Protein AF-A0A401FQI9-F1 (afdb_monomer_lite)

Sequence (78 aa):
MSRSKACENFHKLLPVLHETLSRIGVLPHRNFKNVKKMKEIFKNIEQIIIDATERPHHRPKNNEKQSSMYSGKKKNMP

pLDDT: mean 84.89, std 11.72, range [51.91, 97.62]

Structure (mmCIF, N/CA/C/O backbone):
data_AF-A0A401FQI9-F1
#
_entry.id   AF-A0A401FQI9-F1
#
loop_
_atom_site.group_PDB
_atom_site.id
_atom_site.type_symbol
_atom_site.label_atom_id
_atom_site.label_alt_id
_atom_site.label_comp_id
_atom_site.label_asym_id
_atom_site.label_entity_id
_atom_site.label_seq_id
_atom_site.pdbx_PDB_ins_code
_atom_site.Cartn_x
_atom_site.Cartn_y
_atom_site.Cartn_z
_atom_site.occupancy
_atom_site.B_iso_or_equiv
_atom_site.auth_seq_id
_atom_site.auth_comp_id
_atom_site.auth_asym_id
_atom_site.auth_atom_id
_atom_site.pdbx_PDB_model_num
ATOM 1 N N . MET A 1 1 ? 22.184 12.914 -4.681 1.00 51.91 1 MET A N 1
ATOM 2 C CA . MET A 1 1 ? 22.494 12.003 -3.555 1.00 51.91 1 MET A CA 1
ATOM 3 C C . MET A 1 1 ? 22.360 10.571 -4.048 1.00 51.91 1 MET A C 1
ATOM 5 O O . MET A 1 1 ? 21.242 10.131 -4.286 1.00 51.91 1 MET A O 1
ATOM 9 N N . SER A 1 2 ? 23.476 9.880 -4.287 1.00 55.22 2 SER A N 1
ATOM 10 C CA . SER A 1 2 ? 23.440 8.468 -4.684 1.00 55.22 2 SER A CA 1
ATOM 11 C C . SER A 1 2 ? 23.036 7.631 -3.469 1.00 55.22 2 SER A C 1
ATOM 13 O O . SER A 1 2 ? 23.782 7.551 -2.495 1.00 55.22 2 SER A O 1
ATOM 15 N N . ARG A 1 3 ? 21.811 7.096 -3.478 1.00 74.00 3 ARG A N 1
A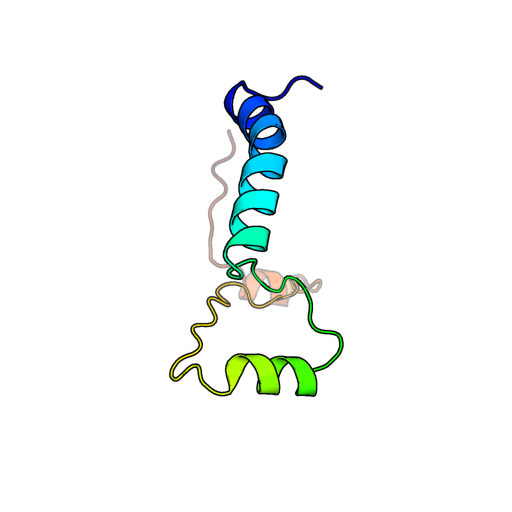TOM 16 C CA . ARG A 1 3 ? 21.362 6.094 -2.500 1.00 74.00 3 ARG A CA 1
ATOM 17 C C . ARG A 1 3 ? 21.912 4.717 -2.900 1.00 74.00 3 ARG A C 1
ATOM 19 O O . ARG A 1 3 ? 22.407 4.553 -4.009 1.00 74.00 3 ARG A O 1
ATOM 26 N N . SER A 1 4 ? 21.844 3.740 -1.989 1.00 92.06 4 SER A N 1
ATOM 27 C CA . SER A 1 4 ? 22.305 2.358 -2.214 1.00 92.06 4 SER A CA 1
ATOM 28 C C . SER A 1 4 ? 21.821 1.778 -3.552 1.00 92.06 4 SER A C 1
ATOM 30 O O . SER A 1 4 ? 20.791 2.198 -4.087 1.00 92.06 4 SER A O 1
ATOM 32 N N . LYS A 1 5 ? 22.512 0.752 -4.070 1.00 92.88 5 LYS A N 1
ATOM 33 C CA . LYS A 1 5 ? 22.155 0.127 -5.356 1.00 92.88 5 LYS A CA 1
ATOM 34 C C . LYS A 1 5 ? 20.699 -0.350 -5.413 1.00 92.88 5 LYS A C 1
ATOM 36 O O . LYS A 1 5 ? 20.049 -0.235 -6.447 1.00 92.88 5 LYS A O 1
ATOM 41 N N . ALA A 1 6 ? 20.163 -0.803 -4.280 1.00 93.38 6 ALA A N 1
ATOM 42 C CA . ALA A 1 6 ? 18.755 -1.159 -4.140 1.00 93.38 6 ALA A CA 1
ATOM 43 C C . ALA A 1 6 ? 17.810 0.019 -4.445 1.00 93.38 6 ALA A C 1
ATOM 45 O O . ALA A 1 6 ? 16.832 -0.149 -5.169 1.00 93.38 6 ALA A O 1
ATOM 46 N N . CYS A 1 7 ? 18.111 1.221 -3.944 1.00 94.06 7 CYS A N 1
ATOM 47 C CA . CYS A 1 7 ? 17.296 2.410 -4.193 1.00 94.06 7 CYS A CA 1
ATOM 48 C C . CYS A 1 7 ? 17.340 2.831 -5.668 1.00 94.06 7 CYS A C 1
ATOM 50 O O . CYS A 1 7 ? 16.311 3.187 -6.237 1.00 94.06 7 CYS A O 1
ATOM 52 N N . GLU A 1 8 ? 18.518 2.780 -6.292 1.00 93.88 8 GLU A N 1
ATOM 53 C CA . GLU A 1 8 ? 18.673 3.078 -7.719 1.00 93.88 8 GLU A CA 1
ATOM 54 C C . GLU A 1 8 ? 17.845 2.109 -8.577 1.00 93.88 8 GLU A C 1
ATOM 56 O O . GLU A 1 8 ? 17.061 2.539 -9.424 1.00 93.88 8 GLU A O 1
ATOM 61 N N . ASN A 1 9 ? 17.967 0.805 -8.313 1.00 94.56 9 ASN A N 1
ATOM 62 C CA . ASN A 1 9 ? 17.221 -0.229 -9.026 1.00 94.56 9 ASN A CA 1
ATOM 63 C C . ASN A 1 9 ? 15.708 -0.079 -8.827 1.00 94.56 9 ASN A C 1
ATOM 65 O O . ASN A 1 9 ? 14.957 -0.217 -9.789 1.00 94.56 9 ASN A O 1
ATOM 69 N N . PHE A 1 10 ? 15.257 0.265 -7.616 1.00 95.00 10 PHE A N 1
ATOM 70 C CA . PHE A 1 10 ? 13.846 0.539 -7.348 1.00 95.00 10 PHE A CA 1
ATOM 71 C C . PHE A 1 10 ? 13.309 1.650 -8.255 1.00 95.00 10 PHE A C 1
ATOM 73 O O . PHE A 1 10 ? 12.307 1.455 -8.938 1.00 95.00 10 PHE A O 1
ATOM 80 N N . HIS A 1 11 ? 13.994 2.794 -8.321 1.00 94.44 11 HIS A N 1
ATOM 81 C CA . HIS A 1 11 ? 13.553 3.906 -9.166 1.00 94.44 11 HIS A CA 1
ATOM 82 C C . HIS A 1 11 ? 13.599 3.574 -10.662 1.00 94.44 11 HIS A C 1
ATOM 84 O O . HIS A 1 11 ? 12.726 4.025 -11.400 1.00 94.44 11 HIS A O 1
ATOM 90 N N . LYS A 1 12 ? 14.570 2.765 -11.103 1.00 95.38 12 LYS A N 1
ATOM 91 C CA . LYS A 1 12 ? 14.661 2.297 -12.494 1.00 95.38 12 LYS A CA 1
ATOM 92 C C . LYS A 1 12 ? 13.527 1.346 -12.880 1.00 95.38 12 LYS A C 1
ATOM 94 O O . LYS A 1 12 ? 13.025 1.431 -13.994 1.00 95.38 12 LYS A O 1
ATOM 99 N N . LEU A 1 13 ? 13.131 0.447 -11.980 1.00 97.06 13 LEU A N 1
ATOM 100 C CA . LEU A 1 13 ? 12.146 -0.604 -12.265 1.00 97.06 13 LEU A CA 1
ATOM 101 C C . LEU A 1 13 ? 10.701 -0.191 -11.952 1.00 97.06 13 LEU A C 1
ATOM 103 O O . LEU A 1 13 ? 9.766 -0.769 -12.506 1.00 97.06 13 LEU A O 1
ATOM 107 N N . LEU A 1 14 ? 10.497 0.821 -11.105 1.00 96.12 14 LEU A N 1
ATOM 108 C CA . LEU A 1 14 ? 9.169 1.308 -10.725 1.00 96.12 14 LEU A CA 1
ATOM 109 C C . LEU A 1 14 ? 8.270 1.679 -11.926 1.00 96.12 14 LEU A C 1
ATOM 111 O O . LEU A 1 14 ? 7.099 1.294 -11.898 1.00 96.12 14 LEU A O 1
ATOM 115 N N . PRO A 1 15 ? 8.750 2.365 -12.985 1.00 97.25 15 PRO A N 1
ATOM 116 C CA . PRO A 1 15 ? 7.918 2.668 -14.151 1.00 97.25 15 PRO A CA 1
ATOM 117 C C . PRO A 1 15 ? 7.423 1.413 -14.884 1.00 97.25 15 PRO A C 1
ATOM 119 O O . PRO A 1 15 ? 6.254 1.346 -15.253 1.00 97.25 15 PRO A O 1
ATOM 122 N N . VAL A 1 16 ? 8.280 0.395 -15.024 1.00 97.62 16 VAL A N 1
ATOM 123 C CA . VAL A 1 16 ? 7.942 -0.883 -15.679 1.00 97.62 16 VAL A CA 1
ATOM 124 C C . VAL A 1 16 ? 6.881 -1.635 -14.878 1.00 97.62 16 VAL A C 1
ATOM 126 O O . VAL A 1 16 ? 5.904 -2.137 -15.439 1.00 97.62 16 VAL A O 1
ATOM 129 N N . LEU A 1 17 ? 7.036 -1.670 -13.551 1.00 96.38 17 LEU A N 1
ATOM 130 C CA . LEU A 1 17 ? 6.034 -2.246 -12.656 1.00 96.38 17 LEU A CA 1
ATOM 131 C C . LEU A 1 17 ? 4.697 -1.511 -12.791 1.00 96.38 17 LEU A C 1
ATOM 133 O O . LEU A 1 17 ? 3.660 -2.145 -12.967 1.00 96.38 17 LEU A O 1
ATOM 137 N N . HIS A 1 18 ? 4.718 -0.178 -12.742 1.00 96.19 18 HIS A N 1
ATOM 138 C CA . HIS A 1 18 ? 3.515 0.639 -12.862 1.00 96.19 18 HIS A CA 1
ATOM 139 C C . HIS A 1 18 ? 2.779 0.391 -14.184 1.00 96.19 18 HIS A C 1
ATOM 141 O O . HIS A 1 18 ? 1.565 0.190 -14.188 1.00 96.19 18 HIS A O 1
ATOM 147 N N . GLU A 1 19 ? 3.504 0.372 -15.303 1.00 97.19 19 GLU A N 1
ATOM 148 C CA . GLU A 1 19 ? 2.928 0.086 -16.614 1.00 97.19 19 GLU A CA 1
ATOM 149 C C . GLU A 1 19 ? 2.322 -1.320 -16.674 1.00 97.19 19 GLU A C 1
ATOM 151 O O . GLU A 1 19 ? 1.193 -1.481 -17.134 1.00 97.19 19 GLU A O 1
ATOM 156 N N . THR A 1 20 ? 3.023 -2.323 -16.147 1.00 97.38 20 THR A N 1
ATOM 157 C CA . THR A 1 20 ? 2.530 -3.705 -16.109 1.00 97.38 20 THR A CA 1
ATOM 158 C C . THR A 1 20 ? 1.231 -3.808 -15.312 1.00 97.38 20 THR A C 1
ATOM 160 O O . THR A 1 20 ? 0.247 -4.342 -15.819 1.00 97.38 20 THR A O 1
ATOM 163 N N . LEU A 1 21 ? 1.193 -3.238 -14.102 1.00 96.94 21 LEU A N 1
ATOM 164 C CA . LEU A 1 21 ? 0.004 -3.232 -13.242 1.00 96.94 21 LEU A CA 1
ATOM 165 C C . LEU A 1 21 ? -1.177 -2.494 -13.886 1.00 96.94 21 LEU A C 1
ATOM 167 O O . LEU A 1 21 ? -2.323 -2.919 -13.739 1.00 96.94 21 LEU A O 1
ATOM 171 N N . SER A 1 22 ? -0.897 -1.405 -14.606 1.00 95.56 22 SER A N 1
ATOM 172 C CA . SER A 1 22 ? -1.901 -0.659 -15.367 1.00 95.56 22 SER A CA 1
ATOM 173 C C . SER A 1 22 ? -2.478 -1.503 -16.506 1.00 95.56 22 SER A C 1
ATOM 175 O O . SER A 1 22 ? -3.695 -1.620 -16.630 1.00 95.56 22 SER A O 1
ATOM 177 N N . ARG A 1 23 ? -1.614 -2.160 -17.295 1.00 97.00 23 ARG A N 1
ATOM 178 C CA . ARG A 1 23 ? -2.012 -3.009 -18.431 1.00 97.00 23 ARG A CA 1
ATOM 179 C C . ARG A 1 23 ? -2.871 -4.200 -18.006 1.00 97.00 23 ARG A C 1
ATOM 181 O O . ARG A 1 23 ? -3.829 -4.519 -18.698 1.00 97.00 23 ARG A O 1
ATOM 188 N N . ILE A 1 24 ? -2.555 -4.835 -16.877 1.00 97.19 24 ILE A N 1
ATOM 189 C CA . ILE A 1 24 ? -3.338 -5.968 -16.350 1.00 97.19 24 ILE A CA 1
ATOM 190 C C . ILE A 1 24 ? -4.535 -5.526 -15.491 1.00 97.19 24 ILE A C 1
ATOM 192 O O . ILE A 1 24 ? -5.260 -6.369 -14.973 1.00 97.19 24 ILE A O 1
ATOM 196 N N . GLY A 1 25 ? -4.746 -4.217 -15.317 1.00 93.31 25 GLY A N 1
ATOM 197 C CA . GLY A 1 25 ? -5.908 -3.673 -14.614 1.00 93.31 25 GLY A CA 1
ATOM 198 C C . GLY A 1 25 ? -5.909 -3.870 -13.094 1.00 93.31 25 GLY A C 1
ATOM 199 O O . GLY A 1 25 ? -6.961 -3.734 -12.476 1.00 93.31 25 GLY A O 1
ATOM 200 N N . VAL A 1 26 ? -4.759 -4.164 -12.475 1.00 92.19 26 VAL A N 1
ATOM 201 C CA . VAL A 1 26 ? -4.643 -4.402 -11.016 1.00 92.19 26 VAL A CA 1
ATOM 202 C C . VAL A 1 26 ? -3.894 -3.289 -10.278 1.00 92.19 26 VAL A C 1
ATOM 204 O O . VAL A 1 26 ? -3.456 -3.462 -9.141 1.00 92.19 26 VAL A O 1
ATOM 207 N N . LEU A 1 27 ? -3.720 -2.127 -10.914 1.00 92.69 27 LEU A N 1
ATOM 208 C CA . LEU A 1 27 ? -3.072 -0.981 -10.284 1.00 92.69 27 LEU A CA 1
ATOM 209 C C . LEU A 1 27 ? -3.870 -0.532 -9.039 1.00 92.69 27 LEU A C 1
ATOM 211 O O . LEU A 1 27 ? -5.064 -0.233 -9.146 1.00 92.69 27 LEU A O 1
ATOM 215 N N . PRO A 1 28 ? -3.238 -0.452 -7.854 1.00 88.25 28 PRO A N 1
ATOM 216 C CA . PRO A 1 28 ? -3.950 -0.127 -6.627 1.00 88.25 28 PRO A CA 1
ATOM 217 C C . PRO A 1 28 ? -4.425 1.330 -6.621 1.00 88.25 28 PRO A C 1
ATOM 219 O O . PRO A 1 28 ? -3.696 2.258 -6.986 1.00 88.25 28 PRO A O 1
ATOM 222 N N . HIS A 1 29 ? -5.645 1.547 -6.128 1.00 87.88 29 HIS A N 1
ATOM 223 C CA . HIS A 1 29 ? -6.167 2.889 -5.883 1.00 87.88 29 HIS A CA 1
ATOM 224 C C . HIS A 1 29 ? -5.409 3.541 -4.723 1.00 87.88 29 HIS A C 1
ATOM 226 O O . HIS A 1 29 ? -5.462 3.063 -3.595 1.00 87.88 29 HIS A O 1
ATOM 232 N N . ARG A 1 30 ? -4.713 4.654 -4.995 1.00 86.56 30 ARG A N 1
ATOM 233 C CA . ARG A 1 30 ? -3.921 5.361 -3.973 1.00 86.56 30 ARG A CA 1
ATOM 234 C C . ARG A 1 30 ? -4.760 6.287 -3.098 1.00 86.56 30 ARG A C 1
ATOM 236 O O . ARG A 1 30 ? -4.530 6.349 -1.902 1.00 86.56 30 ARG A O 1
ATOM 243 N N . ASN A 1 31 ? -5.709 7.006 -3.701 1.00 86.44 31 ASN A N 1
ATOM 244 C CA . ASN A 1 31 ? -6.528 8.015 -3.030 1.00 86.44 31 ASN A CA 1
ATOM 245 C C . ASN A 1 31 ? -7.982 7.931 -3.505 1.00 86.44 31 ASN A C 1
ATOM 247 O O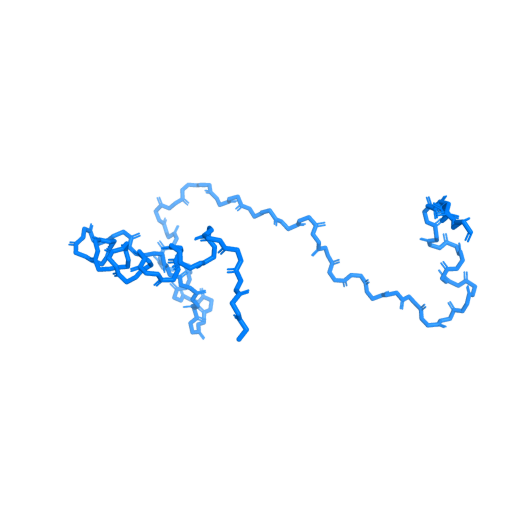 . ASN A 1 31 ? -8.247 7.745 -4.696 1.00 86.44 31 ASN A O 1
ATOM 251 N N . PHE A 1 32 ? -8.924 8.163 -2.592 1.00 88.88 32 PHE A N 1
ATOM 252 C CA . PHE A 1 32 ? -10.347 8.283 -2.907 1.00 88.88 32 PHE A CA 1
ATOM 253 C C . PHE A 1 32 ? -10.793 9.738 -2.747 1.00 88.88 32 PHE A C 1
ATOM 255 O O . PHE A 1 32 ? -10.479 10.379 -1.751 1.00 88.88 32 PHE A O 1
ATOM 262 N N . LYS A 1 33 ? -11.555 10.263 -3.717 1.00 89.94 33 LYS A N 1
ATOM 263 C CA . LYS A 1 33 ? -12.094 11.638 -3.655 1.00 89.94 33 LYS A CA 1
ATOM 264 C C . LYS A 1 33 ? -13.121 11.821 -2.532 1.00 89.94 33 LYS A C 1
ATOM 266 O O . LYS A 1 33 ? -13.289 12.922 -2.029 1.00 89.94 33 LYS A O 1
ATOM 271 N N . ASN A 1 34 ? -13.854 10.760 -2.198 1.00 92.19 34 ASN A N 1
ATOM 272 C CA . ASN A 1 34 ? -14.852 10.740 -1.135 1.00 92.19 34 ASN A CA 1
ATOM 273 C C . ASN A 1 34 ? -15.136 9.297 -0.687 1.00 92.19 34 ASN A C 1
ATOM 275 O O . ASN A 1 34 ? -14.779 8.331 -1.368 1.00 92.19 34 ASN A O 1
ATOM 279 N N . VAL A 1 35 ? -15.826 9.170 0.449 1.00 90.06 35 VAL A N 1
ATOM 280 C CA . VAL A 1 35 ? -16.184 7.880 1.061 1.00 90.06 35 VAL A CA 1
ATOM 281 C C . VAL A 1 35 ? -17.124 7.058 0.172 1.00 90.06 35 VAL A C 1
ATOM 283 O O . VAL A 1 35 ? -17.019 5.836 0.145 1.00 90.06 35 VAL A O 1
ATOM 286 N N . LYS A 1 36 ? -18.020 7.699 -0.592 1.00 92.75 36 LYS A N 1
ATOM 287 C CA . LYS A 1 36 ? -18.956 6.991 -1.482 1.00 92.75 36 LYS A CA 1
ATOM 288 C C . LYS A 1 36 ? -18.205 6.181 -2.543 1.00 92.75 36 LYS A C 1
ATOM 290 O O . LYS A 1 36 ? -18.447 4.986 -2.677 1.00 92.75 36 LYS A O 1
ATOM 295 N N . LYS A 1 37 ? -17.234 6.802 -3.219 1.00 90.06 37 LYS A N 1
ATOM 296 C CA . LYS A 1 37 ? -16.412 6.143 -4.244 1.00 90.06 37 LYS A CA 1
ATOM 297 C C . LYS A 1 37 ? -15.554 5.014 -3.668 1.00 90.06 37 LYS A C 1
ATOM 299 O O . LYS A 1 37 ? -15.360 3.998 -4.325 1.00 90.06 37 LYS A O 1
ATOM 304 N N . MET A 1 38 ? -15.060 5.181 -2.440 1.00 89.50 38 MET A N 1
ATOM 305 C CA . MET A 1 38 ? -14.378 4.106 -1.719 1.00 89.50 38 MET A CA 1
ATOM 306 C C . MET A 1 38 ? -15.321 2.908 -1.539 1.00 89.50 38 MET A C 1
ATOM 308 O O . MET A 1 38 ? -15.008 1.815 -1.999 1.00 89.50 38 MET A O 1
ATOM 312 N N . LYS A 1 39 ? -16.509 3.121 -0.957 1.00 89.75 39 LYS A N 1
ATOM 313 C CA . LYS A 1 39 ? -17.498 2.052 -0.735 1.00 89.75 39 LYS A CA 1
ATOM 314 C C . LYS A 1 39 ? -17.895 1.326 -2.024 1.00 89.75 39 LYS A C 1
ATOM 316 O O . LYS A 1 39 ? -18.016 0.109 -2.009 1.00 89.75 39 LYS A O 1
ATOM 321 N N . GLU A 1 40 ? -18.057 2.046 -3.133 1.00 90.88 40 GLU A N 1
ATOM 322 C CA . GLU A 1 40 ? -18.366 1.443 -4.439 1.00 90.88 40 GLU A CA 1
ATOM 323 C C . GLU A 1 40 ? -17.260 0.506 -4.941 1.00 90.88 40 GLU A C 1
ATOM 325 O O . GLU A 1 40 ? -17.564 -0.553 -5.486 1.00 90.88 40 GLU A O 1
ATOM 330 N N . ILE A 1 41 ? -15.989 0.865 -4.742 1.00 88.44 41 ILE A N 1
ATOM 331 C CA . ILE A 1 41 ? -14.842 0.041 -5.156 1.00 88.44 41 ILE A CA 1
ATOM 332 C C . ILE A 1 41 ? -14.712 -1.206 -4.274 1.00 88.44 41 ILE A C 1
ATOM 334 O O . ILE A 1 41 ? -14.437 -2.290 -4.781 1.00 88.44 41 ILE A O 1
ATOM 338 N N . PHE A 1 42 ? -14.967 -1.074 -2.972 1.00 89.94 42 PHE A N 1
ATOM 339 C CA . PHE A 1 42 ? -14.886 -2.187 -2.022 1.00 89.94 42 PHE A CA 1
ATOM 340 C C . PHE A 1 42 ? -16.167 -3.032 -1.931 1.00 89.94 42 PHE A C 1
ATOM 342 O O . PHE A 1 42 ? -16.205 -3.973 -1.148 1.00 89.94 42 PHE A O 1
ATOM 349 N N . LYS A 1 43 ? -17.210 -2.751 -2.723 1.00 91.06 43 LYS A N 1
ATOM 350 C CA . LYS A 1 43 ? -18.535 -3.388 -2.574 1.00 91.06 43 LYS A CA 1
ATOM 351 C C . LYS A 1 43 ? -18.528 -4.923 -2.662 1.00 91.06 43 LYS A C 1
ATOM 353 O O . LYS A 1 43 ? -19.396 -5.560 -2.084 1.00 91.06 43 LYS A O 1
ATOM 358 N N . ASN A 1 44 ? -17.568 -5.490 -3.396 1.00 89.12 44 ASN A N 1
ATOM 359 C CA . ASN A 1 44 ? -17.425 -6.933 -3.617 1.00 89.12 44 ASN A CA 1
ATOM 360 C C . ASN A 1 44 ? -16.295 -7.549 -2.772 1.00 89.12 44 ASN A C 1
ATOM 362 O O . ASN A 1 44 ? -15.907 -8.689 -3.005 1.00 89.12 44 ASN A O 1
ATOM 366 N N . ILE A 1 45 ? -15.715 -6.783 -1.846 1.00 88.88 45 ILE A N 1
ATOM 367 C CA . ILE A 1 45 ? -14.658 -7.252 -0.955 1.00 88.88 45 ILE A CA 1
ATOM 368 C C . ILE A 1 45 ? -15.322 -7.658 0.358 1.00 88.88 45 ILE A C 1
ATOM 370 O O . ILE A 1 45 ? -15.847 -6.815 1.080 1.00 88.88 45 ILE A O 1
ATOM 374 N N . GLU A 1 46 ? -15.302 -8.957 0.643 1.00 90.44 46 GLU A N 1
ATOM 375 C CA . GLU A 1 46 ? -15.949 -9.554 1.817 1.00 90.44 46 GLU A CA 1
ATOM 376 C C . GLU A 1 46 ? -15.304 -9.095 3.130 1.00 90.44 46 GLU A C 1
ATOM 378 O O . GLU A 1 46 ? -15.994 -8.777 4.097 1.00 90.44 46 GLU A O 1
ATOM 383 N N . GLN A 1 47 ? -13.972 -8.996 3.147 1.00 89.56 47 GLN A N 1
ATOM 384 C CA . GLN A 1 47 ? -13.211 -8.612 4.325 1.00 89.56 47 GLN A CA 1
ATOM 385 C C . GLN A 1 47 ? -12.209 -7.510 3.990 1.00 89.56 47 GLN A C 1
ATOM 387 O O . GLN A 1 47 ? -11.330 -7.668 3.144 1.00 89.56 47 GLN A O 1
ATOM 392 N N . ILE A 1 48 ? -12.316 -6.392 4.707 1.00 85.44 48 ILE A N 1
ATOM 393 C CA . ILE A 1 48 ? -11.328 -5.316 4.674 1.00 85.44 48 ILE A CA 1
ATOM 394 C C . ILE A 1 48 ? -10.472 -5.439 5.931 1.00 85.44 48 ILE A C 1
ATOM 396 O O . ILE A 1 48 ? -10.964 -5.266 7.045 1.00 85.44 48 ILE A O 1
ATOM 400 N N . ILE A 1 49 ? -9.184 -5.721 5.748 1.00 85.56 49 ILE A N 1
ATOM 401 C CA . ILE A 1 49 ? -8.205 -5.708 6.836 1.00 85.56 49 ILE A CA 1
ATOM 402 C C . ILE A 1 49 ? -7.594 -4.312 6.886 1.00 85.56 49 ILE A C 1
ATOM 404 O O . ILE A 1 49 ? -6.948 -3.869 5.937 1.00 85.56 49 ILE A O 1
ATOM 408 N N . ILE A 1 50 ? -7.818 -3.612 7.994 1.00 82.38 50 ILE A N 1
ATOM 409 C CA . ILE A 1 50 ? -7.207 -2.312 8.259 1.00 82.38 50 ILE A CA 1
ATOM 410 C C . ILE A 1 50 ? -6.116 -2.534 9.301 1.00 82.38 50 ILE A C 1
ATOM 412 O O . ILE A 1 50 ? -6.408 -2.674 10.488 1.00 82.38 50 ILE A O 1
ATOM 416 N N . ASP A 1 51 ? -4.860 -2.549 8.858 1.00 76.81 51 ASP A N 1
ATOM 417 C CA . ASP A 1 51 ? -3.701 -2.521 9.752 1.00 76.81 51 ASP A CA 1
ATOM 418 C C . ASP A 1 51 ? -3.476 -1.083 10.247 1.00 76.81 51 ASP A C 1
ATOM 420 O O . ASP A 1 51 ? -2.622 -0.342 9.765 1.00 76.81 51 ASP A O 1
ATOM 424 N N . ALA A 1 52 ? -4.341 -0.639 11.160 1.00 67.88 52 ALA A N 1
ATOM 425 C CA . ALA A 1 52 ? -4.200 0.631 11.866 1.00 67.88 52 ALA A CA 1
ATOM 426 C C . ALA A 1 52 ? -3.550 0.379 13.232 1.00 67.88 52 ALA A C 1
ATOM 428 O O . ALA A 1 52 ? -4.171 0.554 14.282 1.00 67.88 52 ALA A O 1
ATOM 429 N N . THR A 1 53 ? -2.293 -0.061 13.218 1.00 56.84 53 THR A N 1
ATOM 430 C CA . THR A 1 53 ? -1.477 -0.209 14.433 1.00 56.84 53 THR A CA 1
ATOM 431 C C . THR A 1 53 ? -1.106 1.142 15.055 1.00 56.84 53 THR A C 1
ATOM 433 O O . THR A 1 53 ? -0.895 1.230 16.264 1.00 56.84 53 THR A O 1
ATOM 436 N N . GLU A 1 54 ? -1.130 2.227 14.281 1.00 60.03 54 GLU A N 1
ATOM 437 C CA . GLU A 1 54 ? -0.813 3.570 14.762 1.00 60.03 54 GLU A CA 1
ATOM 438 C C . GLU A 1 54 ? -2.070 4.440 14.842 1.00 60.03 54 GLU A C 1
ATOM 440 O O . GLU A 1 54 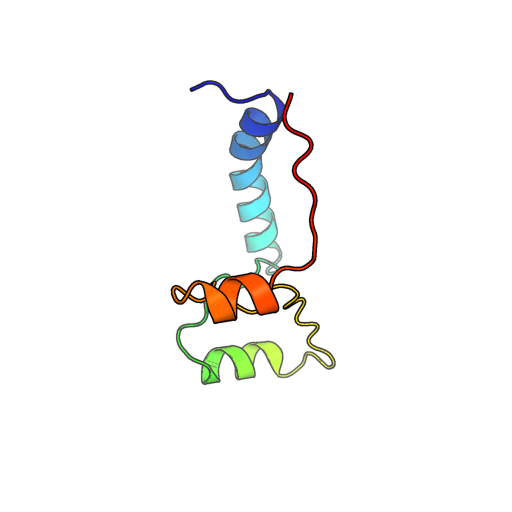? -2.482 5.101 13.887 1.00 60.03 54 GLU A O 1
ATOM 445 N N . ARG A 1 55 ? -2.685 4.491 16.029 1.00 58.44 55 ARG A N 1
ATOM 446 C CA . ARG A 1 55 ? -3.530 5.641 16.364 1.00 58.44 55 ARG A CA 1
ATOM 447 C C . ARG A 1 55 ? -2.607 6.859 16.453 1.00 58.44 55 ARG A C 1
ATOM 449 O O . ARG A 1 55 ? -1.618 6.773 17.185 1.00 58.44 55 ARG A O 1
ATOM 456 N N . PRO A 1 56 ? -2.914 7.996 15.804 1.00 61.47 56 PRO A N 1
ATOM 457 C CA . PRO A 1 56 ? -2.231 9.248 16.093 1.00 61.47 56 PRO A CA 1
ATOM 458 C C . PRO A 1 56 ? -2.580 9.669 17.525 1.00 61.47 56 PRO A C 1
ATOM 460 O O . PRO A 1 56 ? -3.505 10.435 17.779 1.00 61.47 56 PRO A O 1
ATOM 463 N N . HIS A 1 57 ? -1.860 9.113 18.493 1.00 64.25 57 HIS A N 1
ATOM 464 C CA . HIS A 1 57 ? -1.906 9.557 19.867 1.00 64.25 57 HIS A CA 1
ATOM 465 C C . HIS A 1 57 ? -0.907 10.700 19.982 1.00 64.25 57 HIS A C 1
ATOM 467 O O . HIS A 1 57 ? 0.307 10.494 20.040 1.00 64.25 57 HIS A O 1
ATOM 473 N N . HIS A 1 58 ? -1.411 11.930 20.002 1.00 70.38 58 HIS A N 1
ATOM 474 C CA . HIS A 1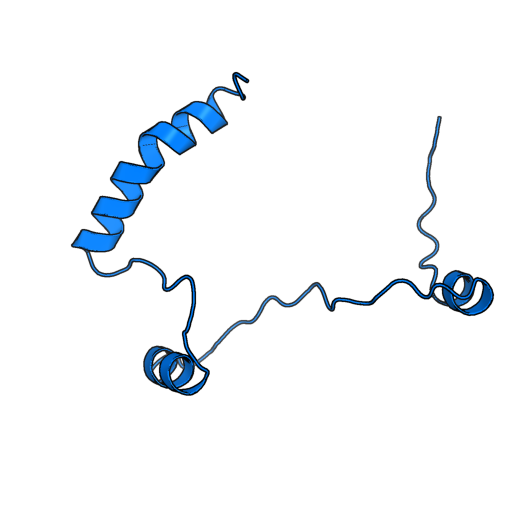 58 ? -0.560 13.072 20.295 1.00 70.38 58 HIS A CA 1
ATOM 475 C C . HIS A 1 58 ? 0.052 12.885 21.679 1.00 70.38 58 HIS A C 1
ATOM 477 O O . HIS A 1 58 ? -0.653 12.658 22.663 1.00 70.38 58 HIS A O 1
ATOM 483 N N . ARG A 1 59 ? 1.380 12.971 21.765 1.00 78.88 59 ARG A N 1
ATOM 484 C CA . ARG A 1 59 ? 2.057 13.002 23.059 1.00 78.88 59 ARG A CA 1
ATOM 485 C C . ARG A 1 59 ? 1.508 14.202 23.844 1.00 78.88 59 ARG A C 1
ATOM 487 O O . ARG A 1 59 ? 1.594 15.324 23.334 1.00 78.88 59 ARG A O 1
ATOM 494 N N . PRO A 1 60 ? 0.947 14.005 25.051 1.00 84.44 60 PRO A N 1
ATOM 495 C CA . PRO A 1 60 ? 0.479 15.119 25.861 1.00 84.44 60 PRO A CA 1
ATOM 496 C C . PRO A 1 60 ? 1.617 16.115 26.093 1.00 84.44 60 PRO A C 1
ATOM 498 O O . PRO A 1 60 ? 2.747 15.719 26.394 1.00 84.44 60 PRO A O 1
ATOM 501 N N . LYS A 1 61 ? 1.319 17.412 25.950 1.00 84.75 61 LYS A N 1
ATOM 502 C CA . LYS A 1 61 ? 2.270 18.490 26.270 1.00 84.75 61 LYS A CA 1
ATOM 503 C C . LYS A 1 61 ? 2.397 18.730 27.776 1.00 84.75 61 LYS A C 1
ATOM 505 O O . LYS A 1 61 ? 3.417 19.230 28.222 1.00 84.75 61 LYS A O 1
ATOM 510 N N . ASN A 1 62 ? 1.367 18.383 28.549 1.00 90.69 62 ASN A N 1
ATOM 511 C CA . ASN A 1 62 ? 1.409 18.447 30.006 1.00 90.69 62 ASN A CA 1
ATOM 512 C C . ASN A 1 62 ? 2.344 17.347 30.543 1.00 90.69 62 ASN A C 1
ATOM 514 O O . ASN A 1 62 ? 2.156 16.173 30.219 1.00 90.69 62 ASN A O 1
ATOM 518 N N . ASN A 1 63 ? 3.319 17.739 31.365 1.00 84.88 63 ASN A N 1
ATOM 519 C CA . ASN A 1 63 ? 4.363 16.850 31.876 1.00 84.88 63 ASN A CA 1
ATOM 520 C C . ASN A 1 63 ? 3.822 15.707 32.745 1.00 84.88 63 ASN A C 1
ATOM 522 O O . ASN A 1 63 ? 4.274 14.578 32.595 1.00 84.88 63 ASN A O 1
ATOM 526 N N . GLU A 1 64 ? 2.834 15.955 33.604 1.00 88.06 64 GLU A N 1
ATOM 527 C CA . GLU A 1 64 ? 2.257 14.924 34.478 1.00 88.06 64 GLU A CA 1
ATOM 528 C C . GLU A 1 64 ? 1.545 13.847 33.658 1.00 88.06 64 GLU A C 1
ATOM 530 O O . GLU A 1 64 ? 1.797 12.653 33.825 1.00 88.06 64 GLU A O 1
ATOM 535 N N . LYS A 1 65 ? 0.718 14.275 32.694 1.00 86.12 65 LYS A N 1
ATOM 536 C CA . LYS A 1 65 ? 0.029 13.366 31.763 1.00 86.12 65 LYS A CA 1
ATOM 537 C C . LYS A 1 65 ? 1.000 12.619 30.856 1.00 86.12 65 LYS A C 1
ATOM 539 O O . LYS A 1 65 ? 0.734 11.499 30.440 1.00 86.12 65 LYS A O 1
ATOM 544 N N . GLN A 1 66 ? 2.116 13.245 30.510 1.00 85.56 66 GLN A N 1
ATOM 545 C CA . GLN A 1 66 ? 3.138 12.617 29.692 1.00 85.56 66 GLN A CA 1
ATOM 546 C C . GLN A 1 66 ? 3.894 11.529 30.464 1.00 85.56 66 GLN A C 1
ATOM 548 O O . GLN A 1 66 ? 4.129 10.457 29.910 1.00 85.56 66 GLN A O 1
ATOM 553 N N . SER A 1 67 ? 4.252 11.797 31.721 1.00 85.19 67 SER A N 1
ATOM 554 C CA . SER A 1 67 ? 4.916 10.834 32.603 1.00 85.19 67 SER A CA 1
ATOM 555 C C . SER A 1 67 ? 4.009 9.654 32.942 1.00 85.19 67 SER A C 1
ATOM 557 O O . SER A 1 67 ? 4.472 8.517 32.913 1.00 85.19 67 SER A O 1
ATOM 559 N N . SER A 1 68 ? 2.715 9.888 33.189 1.00 86.62 68 SER A N 1
ATOM 560 C CA . SER A 1 68 ? 1.761 8.802 33.458 1.00 86.62 68 SER A CA 1
ATOM 561 C C . SER A 1 68 ? 1.512 7.901 32.244 1.00 86.62 68 SER A C 1
ATOM 563 O O . SER A 1 68 ? 1.274 6.708 32.404 1.00 86.62 68 SER A O 1
ATOM 565 N N . MET A 1 69 ? 1.611 8.445 31.027 1.00 82.25 69 MET A N 1
ATOM 566 C CA . MET A 1 69 ? 1.488 7.690 29.773 1.00 82.25 69 MET A CA 1
ATOM 567 C C . MET A 1 69 ? 2.821 7.105 29.273 1.00 82.25 69 MET A C 1
ATOM 569 O O . MET A 1 69 ? 2.881 6.540 28.178 1.00 82.25 69 MET A O 1
ATOM 573 N N . TYR A 1 70 ? 3.914 7.252 30.024 1.00 80.75 70 TYR A N 1
ATOM 574 C CA . TYR A 1 70 ? 5.222 6.766 29.606 1.00 80.75 70 TYR A CA 1
ATOM 575 C C . TYR A 1 70 ? 5.327 5.243 29.764 1.00 80.75 70 TYR A C 1
ATOM 577 O O . TYR A 1 70 ? 5.281 4.716 30.869 1.00 80.75 70 TYR A O 1
ATOM 585 N N . SER A 1 71 ? 5.557 4.521 28.662 1.00 80.12 71 SER A N 1
ATOM 586 C CA . SER A 1 71 ? 5.631 3.049 28.637 1.00 80.12 71 SER A CA 1
ATOM 587 C C . SER A 1 71 ? 6.918 2.446 29.225 1.00 80.12 71 SER A C 1
ATOM 589 O O . SER A 1 71 ? 7.193 1.264 29.033 1.00 80.12 71 SER A O 1
ATOM 591 N N . GLY A 1 72 ? 7.751 3.244 29.900 1.00 78.12 72 GLY A N 1
ATOM 592 C CA . GLY A 1 72 ? 8.978 2.757 30.539 1.00 78.12 72 GLY A CA 1
ATOM 593 C C . GLY A 1 72 ? 10.109 2.397 29.569 1.00 78.12 72 GLY A C 1
ATOM 594 O O . GLY A 1 72 ? 11.094 1.787 29.986 1.00 78.12 72 GLY A O 1
ATOM 595 N N . LYS A 1 73 ? 10.009 2.775 28.284 1.00 79.00 73 LYS A N 1
ATOM 596 C CA . LYS A 1 73 ? 11.036 2.497 27.267 1.00 79.00 73 LYS A CA 1
ATOM 597 C C . LYS A 1 73 ? 12.375 3.137 27.653 1.00 79.00 73 LYS A C 1
ATOM 599 O O . LYS A 1 73 ? 12.594 4.320 27.418 1.00 79.00 73 LYS A O 1
ATOM 604 N N . LYS A 1 74 ? 13.290 2.361 28.23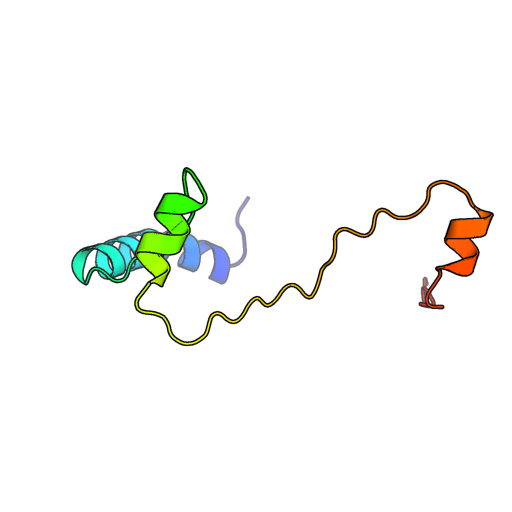6 1.00 77.31 74 LYS A N 1
ATOM 605 C CA . LYS A 1 74 ? 14.620 2.842 28.631 1.00 77.31 74 LYS A CA 1
ATOM 606 C C . LYS A 1 74 ? 15.402 3.279 27.391 1.00 77.31 74 LYS A C 1
ATOM 608 O O . LYS A 1 74 ? 15.528 2.523 26.429 1.00 77.31 74 LYS A O 1
ATOM 613 N N . LYS A 1 75 ? 15.928 4.504 27.407 1.00 71.06 75 LYS A N 1
ATOM 614 C CA . LYS A 1 75 ? 16.973 4.905 26.467 1.00 71.06 75 LYS A CA 1
ATOM 615 C C . LYS A 1 75 ? 18.291 4.396 27.031 1.00 71.06 75 LYS A C 1
ATOM 617 O O . LYS A 1 75 ? 18.809 4.981 27.973 1.00 71.06 75 LYS A O 1
ATOM 622 N N . ASN A 1 76 ? 18.818 3.323 26.458 1.00 67.44 76 ASN A N 1
ATOM 623 C CA . ASN A 1 76 ? 20.243 3.052 26.578 1.00 67.44 76 ASN A CA 1
ATOM 624 C C . ASN A 1 76 ? 20.927 4.105 25.699 1.00 67.44 76 ASN A C 1
ATOM 626 O O . ASN A 1 76 ? 20.934 3.964 24.477 1.00 67.44 76 ASN A O 1
ATOM 630 N N . MET A 1 77 ? 21.371 5.213 26.289 1.00 61.81 77 MET A N 1
ATOM 631 C CA . MET A 1 77 ? 22.327 6.096 25.622 1.00 61.81 77 MET A CA 1
ATOM 632 C C . MET A 1 77 ? 23.729 5.706 26.102 1.00 61.81 77 MET A C 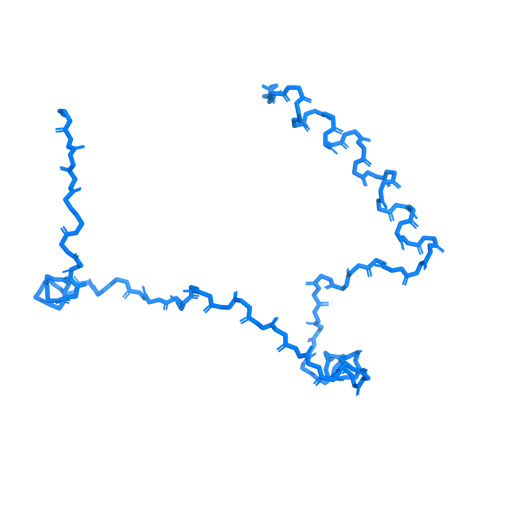1
ATOM 634 O O . MET A 1 77 ? 23.872 5.496 27.310 1.00 61.81 77 MET A O 1
ATOM 638 N N . PRO A 1 78 ? 24.725 5.563 25.209 1.00 61.38 78 PRO A N 1
ATOM 639 C CA . PRO A 1 78 ? 26.117 5.735 25.606 1.00 61.38 78 PRO A CA 1
ATOM 640 C C . PRO A 1 78 ? 26.380 7.182 26.048 1.00 61.38 78 PRO A C 1
ATOM 642 O O . PRO A 1 78 ? 25.638 8.089 25.594 1.00 61.38 78 PRO A O 1
#

Organism: NCBI:txid45657

Secondary structure (DSSP, 8-state):
----HHHHHHHHHHHHHHHHHHHTT-PPP---SSHHHHHHHTTT-S-----------PPPSSHHHHHHT---------

Radius of gyration: 21.37 Å; chains: 1; bounding box: 45×28×53 Å

Foldseek 3Di:
DDDPPVVVVCVVCVVVVQVVCVVVVNRDDPDDPDPVRVCVVCVPPPDDDDPPPDDPDPQDPDPVSNVVPDPPPDDPDD